Protein AF-A0A9P1BU86-F1 (afdb_monomer_lite)

Foldseek 3Di:
DDDDDDDDDDDDDDDPPDDDDPDDPPPPPDDPDPDDDPDPDPDPPVVVVCVVVCPDDPVVVLLVVLLVQLLVLLVQLVVLLVCVVVVVDDLVRSLVSNVVSVVSNLVSPDHDPVVSQVVNVVVVDHPVNSVVSVVSSQVSCVVVVHDDDPPDPPDDDPPVPRDD

Radius of gyration: 26.89 Å; chains: 1; bounding box: 96×31×68 Å

Secondary structure (DSSP, 8-state):
-----------PPP------------------------------HHHHHHHHHT---HHHHHHHHHHHHHHHHHHHHHHHHHHHHTTSS-HHHHHHHHHHHHHHHHHH----HHHHHHHHHHTT--HHHHHHHHHHHHHHHHHTTPPPP------S--------

Sequence (164 aa):
MRQDEEEDAHHSPPSSYASSGYLSWFGSDSMEAEGEEPEPSPKTTWDYFSWIIGEEDPEMRAMREKQERYVTQIVALDRVVEQWHHKKLSKHEAVMHADSVLENICAIGLIDGDALRAHLLRHGFDDARRSELQRSYESLKRECGHRVPHFGSHGTTISVPLCC

Structure (mmCIF, N/CA/C/O backbone):
data_AF-A0A9P1BU86-F1
#
_entry.id   AF-A0A9P1BU86-F1
#
loop_
_atom_site.group_PDB
_atom_site.id
_atom_site.type_symbol
_atom_site.label_atom_id
_atom_site.label_alt_id
_atom_site.label_comp_id
_atom_site.label_asym_id
_atom_site.label_entity_id
_atom_site.label_seq_id
_atom_site.pdbx_PDB_ins_code
_atom_site.Cartn_x
_atom_site.Cartn_y
_atom_site.Cartn_z
_atom_site.occupancy
_atom_site.B_iso_or_equiv
_atom_site.auth_seq_id
_atom_site.auth_comp_id
_atom_site.auth_asym_id
_atom_site.auth_atom_id
_atom_site.pdbx_PDB_model_num
ATOM 1 N N . MET A 1 1 ? -64.351 5.428 13.588 1.00 46.50 1 MET A N 1
ATOM 2 C CA . MET A 1 1 ? -63.607 6.703 13.494 1.00 46.50 1 MET A CA 1
ATOM 3 C C . MET A 1 1 ? -62.161 6.299 13.248 1.00 46.50 1 MET A C 1
ATOM 5 O O . MET A 1 1 ? -61.576 5.749 14.163 1.00 46.50 1 MET A O 1
ATOM 9 N N . ARG A 1 2 ? -61.756 6.069 11.990 1.00 56.94 2 ARG A N 1
ATOM 10 C CA . ARG A 1 2 ? -61.247 7.046 10.997 1.00 56.94 2 ARG A CA 1
ATOM 11 C C . ARG A 1 2 ? -60.077 7.870 11.536 1.00 56.94 2 ARG A C 1
ATOM 13 O O . ARG A 1 2 ? -60.338 8.742 12.358 1.00 56.94 2 ARG A O 1
ATOM 20 N N . GLN A 1 3 ? -58.872 7.566 11.048 1.00 52.31 3 GLN A N 1
ATOM 21 C CA . GLN A 1 3 ? -57.937 8.470 10.349 1.00 52.31 3 GLN A CA 1
ATOM 22 C C . GLN A 1 3 ? -56.657 7.652 10.048 1.00 52.31 3 GLN A C 1
ATOM 24 O O . GLN A 1 3 ? -56.065 7.114 10.980 1.00 52.31 3 GLN A O 1
ATOM 29 N N . ASP A 1 4 ? -56.486 7.179 8.806 1.00 61.38 4 ASP A N 1
ATOM 30 C CA . ASP A 1 4 ? -55.771 7.842 7.684 1.00 61.38 4 ASP A CA 1
ATOM 31 C C . ASP A 1 4 ? -54.246 7.736 7.937 1.00 61.38 4 ASP A C 1
ATOM 33 O O . ASP A 1 4 ? -53.732 8.354 8.861 1.00 61.38 4 ASP A O 1
ATOM 37 N N . GLU A 1 5 ? -53.541 6.714 7.429 1.00 66.38 5 GLU A N 1
ATOM 38 C CA . GLU A 1 5 ? -52.919 6.641 6.085 1.00 66.38 5 GLU A CA 1
ATOM 39 C C . GLU A 1 5 ? -52.183 7.935 5.704 1.00 66.38 5 GLU A C 1
ATOM 41 O O . GLU A 1 5 ? -52.782 8.855 5.159 1.00 66.38 5 GLU A O 1
ATOM 46 N N . GLU A 1 6 ? -50.872 7.984 5.963 1.00 67.31 6 GLU A N 1
ATOM 47 C CA . GLU A 1 6 ? -49.977 8.983 5.370 1.00 67.31 6 GLU A CA 1
ATOM 48 C C . GLU A 1 6 ? -48.800 8.252 4.704 1.00 67.31 6 GLU A C 1
ATOM 50 O O . GLU A 1 6 ? -47.824 7.842 5.336 1.00 67.31 6 GLU A O 1
ATOM 55 N N . GLU A 1 7 ? -48.998 7.985 3.410 1.00 61.31 7 GLU A N 1
ATOM 56 C CA . GLU A 1 7 ? -47.997 7.588 2.421 1.00 61.31 7 GLU A CA 1
ATOM 57 C C . GLU A 1 7 ? -46.991 8.729 2.230 1.00 61.31 7 GLU A C 1
ATOM 59 O O . GLU A 1 7 ? -47.324 9.762 1.648 1.00 61.31 7 GLU A O 1
ATOM 64 N N . ASP A 1 8 ? -45.745 8.535 2.660 1.00 62.50 8 ASP A N 1
ATOM 65 C CA . ASP A 1 8 ? -44.666 9.470 2.343 1.00 62.50 8 ASP A CA 1
ATOM 66 C C . ASP A 1 8 ? -44.009 9.068 1.014 1.00 62.50 8 ASP A C 1
ATOM 68 O O . ASP A 1 8 ? -43.320 8.050 0.879 1.00 62.50 8 ASP A O 1
ATOM 72 N N . ALA A 1 9 ? -44.317 9.860 -0.010 1.00 64.56 9 ALA A N 1
ATOM 73 C CA . ALA A 1 9 ? -44.001 9.612 -1.402 1.00 64.56 9 ALA A CA 1
ATOM 74 C C . ALA A 1 9 ? -42.497 9.732 -1.694 1.00 64.56 9 ALA A C 1
ATOM 76 O O . ALA A 1 9 ? -41.898 10.810 -1.642 1.00 64.56 9 ALA A O 1
ATOM 77 N N . HIS A 1 10 ? -41.918 8.612 -2.131 1.00 60.16 10 HIS A N 1
ATOM 78 C CA . HIS A 1 10 ? -40.618 8.513 -2.785 1.00 60.16 10 HIS A CA 1
ATOM 79 C C . HIS A 1 10 ? -40.500 9.475 -3.983 1.00 60.16 10 HIS A C 1
ATOM 81 O O . HIS A 1 10 ? -40.893 9.150 -5.102 1.00 60.16 10 HIS A O 1
ATOM 87 N N . HIS A 1 11 ? -39.887 10.639 -3.776 1.00 61.12 11 HIS A N 1
ATOM 88 C CA . HIS A 1 11 ? -39.420 11.495 -4.865 1.00 61.12 11 HIS A CA 1
ATOM 89 C C . HIS A 1 11 ? -37.987 11.108 -5.239 1.00 61.12 11 HIS A C 1
ATOM 91 O O . HIS A 1 11 ? -37.012 11.638 -4.706 1.00 61.12 11 HIS A O 1
ATOM 97 N N . SER A 1 12 ? -37.851 10.161 -6.167 1.00 62.78 12 SER A N 1
ATOM 98 C CA . SER A 1 12 ? -36.594 9.975 -6.892 1.00 62.78 12 SER A CA 1
ATOM 99 C C . SER A 1 12 ? -36.403 11.132 -7.881 1.00 62.78 12 SER A C 1
ATOM 101 O O . SER A 1 12 ? -37.311 11.406 -8.669 1.00 62.78 12 SER A O 1
ATOM 103 N N . PRO A 1 13 ? -35.248 11.820 -7.878 1.00 68.50 13 PRO A N 1
ATOM 104 C CA . PRO A 1 13 ? -34.972 12.854 -8.865 1.00 68.50 13 PRO A CA 1
ATOM 105 C C . PRO A 1 13 ? -34.780 12.240 -10.265 1.00 68.50 13 PRO A C 1
ATOM 107 O O . PRO A 1 13 ? -34.230 11.140 -10.387 1.00 68.50 13 PRO A O 1
ATOM 110 N N . PRO A 1 14 ? -35.203 12.938 -11.335 1.00 63.00 14 PRO A N 1
ATOM 111 C CA . PRO A 1 14 ? -35.010 12.476 -12.701 1.00 63.00 14 PRO A CA 1
ATOM 112 C C . PRO A 1 14 ? -33.522 12.479 -13.075 1.00 63.00 14 PRO A C 1
ATOM 114 O O . PRO A 1 14 ? -32.827 13.488 -12.960 1.00 63.00 14 PRO A O 1
ATOM 117 N N . SER A 1 15 ? -33.052 11.327 -13.553 1.00 58.59 15 SER A N 1
ATOM 118 C CA . SER A 1 15 ? -31.746 11.145 -14.184 1.00 58.59 15 SER A CA 1
ATOM 119 C C . SER A 1 15 ? -31.699 11.939 -15.493 1.00 58.59 15 SER A C 1
ATOM 121 O O . SER A 1 15 ? -32.294 11.546 -16.497 1.00 58.59 15 SER A O 1
ATOM 123 N N . SER A 1 16 ? -31.012 13.082 -15.486 1.00 63.06 16 SER A N 1
ATOM 124 C CA . SER A 1 16 ? -30.684 13.821 -16.702 1.00 63.06 16 SER A CA 1
ATOM 125 C C . SER A 1 16 ? -29.477 13.170 -17.379 1.00 63.06 16 SER A C 1
ATOM 127 O O . SER A 1 16 ? -28.318 13.479 -17.108 1.00 63.06 16 SER A O 1
ATOM 129 N N . TYR A 1 17 ? -29.758 12.238 -18.288 1.00 58.78 17 TYR A N 1
ATOM 130 C CA . TYR A 1 17 ? -28.784 11.756 -19.260 1.00 58.78 17 TYR A CA 1
ATOM 131 C C . TYR A 1 17 ? -28.456 12.899 -20.229 1.00 58.78 17 TYR A C 1
ATOM 133 O O . TYR A 1 17 ? -29.178 13.161 -21.191 1.00 58.78 17 TYR A O 1
ATOM 141 N N . ALA A 1 18 ? -27.376 13.623 -19.945 1.00 56.12 18 ALA A N 1
ATOM 142 C CA . ALA A 1 18 ? -26.800 14.568 -20.884 1.00 56.12 18 ALA A CA 1
ATOM 143 C C . ALA A 1 18 ? -25.974 13.790 -21.920 1.00 56.12 18 ALA A C 1
ATOM 145 O O . ALA A 1 18 ? -24.789 13.528 -21.734 1.00 56.12 18 ALA A O 1
ATOM 146 N N . SER A 1 19 ? -26.621 13.432 -23.031 1.00 62.31 19 SER A N 1
ATOM 147 C CA . SER A 1 19 ? -25.949 13.303 -24.325 1.00 62.31 19 SER A CA 1
ATOM 148 C C . SER A 1 19 ? -25.280 14.631 -24.666 1.00 62.31 19 SER A C 1
ATOM 150 O O . SER A 1 19 ? -25.985 15.624 -24.827 1.00 62.31 19 SER A O 1
ATOM 152 N N . SER A 1 20 ? -23.961 14.662 -24.856 1.00 52.09 20 SER A N 1
ATOM 153 C CA . SER A 1 20 ? -23.3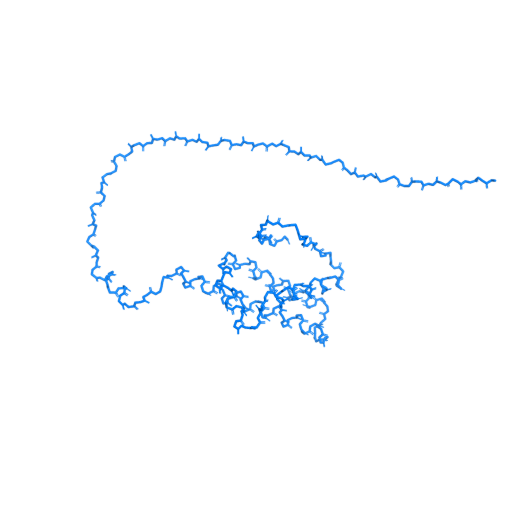44 15.661 -25.735 1.00 52.09 20 SER A CA 1
ATOM 154 C C . SER A 1 20 ? -21.890 15.325 -26.046 1.00 52.09 20 SER A C 1
ATOM 156 O O . SER A 1 20 ? -21.092 15.120 -25.136 1.00 52.09 20 SER A O 1
ATOM 158 N N . GLY A 1 21 ? -21.548 15.350 -27.336 1.00 47.31 21 GLY A N 1
ATOM 159 C CA . GLY A 1 21 ? -20.181 15.619 -27.778 1.00 47.31 21 GLY A CA 1
ATOM 160 C C . GLY A 1 21 ? -19.376 14.443 -28.325 1.00 47.31 21 GLY A C 1
ATOM 161 O O . GLY A 1 21 ? -18.283 14.176 -27.839 1.00 47.31 21 GLY A O 1
ATOM 162 N N . TYR A 1 22 ? -19.841 13.815 -29.409 1.00 54.38 22 TYR A N 1
ATOM 163 C CA . TYR A 1 22 ? -18.917 13.239 -30.391 1.00 54.38 22 TYR A CA 1
ATOM 164 C C . TYR A 1 22 ? -18.135 14.393 -31.036 1.00 54.38 22 TYR A C 1
ATOM 166 O O . TYR A 1 22 ? -18.624 15.031 -31.966 1.00 54.38 22 TYR A O 1
ATOM 174 N N . LEU A 1 23 ? -16.934 14.683 -30.538 1.00 49.84 23 LEU A N 1
ATOM 175 C CA . LEU A 1 23 ? -15.974 15.517 -31.257 1.00 49.84 23 LEU A CA 1
ATOM 176 C C . LEU A 1 23 ? -15.033 14.615 -32.049 1.00 49.84 23 LEU A C 1
ATOM 178 O O . LEU A 1 23 ? -14.016 14.128 -31.567 1.00 49.84 23 LEU A O 1
ATOM 182 N N . SER A 1 24 ? -15.433 14.413 -33.301 1.00 56.75 24 SER A N 1
ATOM 183 C CA . SER A 1 24 ? -14.558 14.084 -34.416 1.00 56.75 24 SER A CA 1
ATOM 184 C C . SER A 1 24 ? -13.461 15.145 -34.536 1.00 56.75 24 SER A C 1
ATOM 186 O O . SER A 1 24 ? -13.750 16.280 -34.907 1.00 56.75 24 SER A O 1
ATOM 188 N N . TRP A 1 25 ? -12.214 14.761 -34.269 1.00 55.34 25 TRP A N 1
ATOM 189 C CA . TRP A 1 25 ? -11.007 15.495 -34.665 1.00 55.34 25 TRP A CA 1
ATOM 190 C C . TRP A 1 25 ? -10.081 14.557 -35.458 1.00 55.34 25 TRP A C 1
ATOM 192 O O . TRP A 1 25 ? -8.923 14.339 -35.123 1.00 55.34 25 TRP A O 1
ATOM 202 N N . PHE A 1 26 ? -10.620 13.971 -36.533 1.00 50.38 26 PHE A N 1
ATOM 203 C CA . PHE A 1 26 ? -9.802 13.499 -37.650 1.00 50.38 26 PHE A CA 1
ATOM 204 C C . PHE A 1 26 ? -9.380 14.725 -38.468 1.00 50.38 26 PHE A C 1
ATOM 206 O O . PHE A 1 26 ? -10.088 15.163 -39.370 1.00 50.38 26 PHE A O 1
ATOM 213 N N . GLY A 1 27 ? -8.244 15.309 -38.094 1.00 44.06 27 GLY A N 1
ATOM 214 C CA . GLY A 1 27 ? -7.495 16.248 -38.920 1.00 44.06 27 GLY A CA 1
ATOM 215 C C . GLY A 1 27 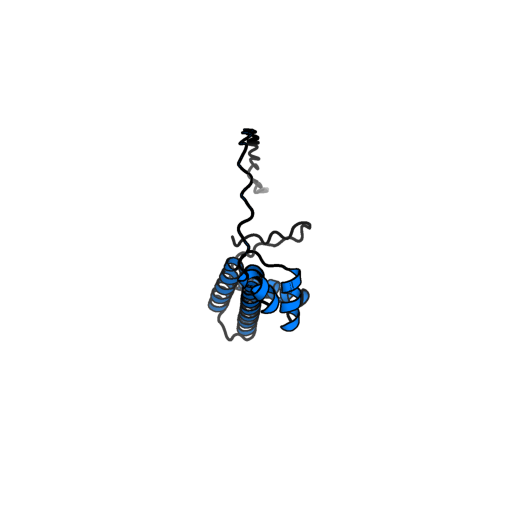? -6.337 15.506 -39.571 1.00 44.06 27 GLY A C 1
ATOM 216 O O . GLY A 1 27 ? -5.260 15.418 -38.993 1.00 44.06 27 GLY A O 1
ATOM 217 N N . SER A 1 28 ? -6.587 14.927 -40.745 1.00 56.81 28 SER A N 1
ATOM 218 C CA . SER A 1 28 ? -5.545 14.437 -41.646 1.00 56.81 28 SER A CA 1
ATOM 219 C C . SER A 1 28 ? -4.921 15.633 -42.361 1.00 56.81 28 SER A C 1
ATOM 221 O O . SER A 1 28 ? -5.437 16.057 -43.390 1.00 56.81 28 SER A O 1
ATOM 223 N N . ASP A 1 29 ? -3.825 16.164 -41.822 1.00 49.00 29 ASP A N 1
ATOM 224 C CA . ASP A 1 29 ? -2.924 17.029 -42.586 1.00 49.00 29 ASP A CA 1
ATOM 225 C C . ASP A 1 29 ? -1.683 16.208 -42.948 1.00 49.00 29 ASP A C 1
ATOM 227 O O . ASP A 1 29 ? -0.791 15.950 -42.139 1.00 49.00 29 ASP A O 1
ATOM 231 N N . SER A 1 30 ? -1.736 15.668 -44.164 1.00 62.47 30 SER A N 1
ATOM 232 C CA . SER A 1 30 ? -0.687 14.884 -44.799 1.00 62.47 30 SER A CA 1
ATOM 233 C C . SER A 1 30 ? 0.321 15.855 -45.407 1.00 62.47 30 SER A C 1
ATOM 235 O O . SER A 1 30 ? 0.162 16.277 -46.550 1.00 62.47 30 SER A O 1
ATOM 237 N N . MET A 1 31 ? 1.346 16.222 -44.638 1.00 58.38 31 MET A N 1
ATOM 238 C CA . MET A 1 31 ? 2.537 16.880 -45.170 1.00 58.38 31 MET A CA 1
ATOM 239 C C . MET A 1 31 ? 3.605 15.823 -45.447 1.00 58.38 31 MET A C 1
ATOM 241 O O . MET A 1 31 ? 4.278 15.344 -44.535 1.00 58.38 31 MET A O 1
ATOM 245 N N . GLU A 1 32 ? 3.740 15.457 -46.722 1.00 59.50 32 GLU A N 1
ATOM 246 C CA . GLU A 1 32 ? 4.899 14.738 -47.251 1.00 59.50 32 GLU A CA 1
ATOM 247 C C . GLU A 1 32 ? 6.114 15.673 -47.184 1.00 59.50 32 GLU A C 1
ATOM 249 O O . GLU A 1 32 ? 6.421 16.416 -48.114 1.00 59.50 32 GLU A O 1
ATOM 254 N N . ALA A 1 33 ? 6.768 15.691 -46.025 1.00 60.00 33 ALA A N 1
ATOM 255 C CA . ALA A 1 33 ? 8.105 16.233 -45.881 1.00 60.00 33 ALA A CA 1
ATOM 256 C C . ALA A 1 33 ? 9.090 15.121 -46.255 1.00 60.00 33 ALA A C 1
ATOM 258 O O . ALA A 1 33 ? 9.307 14.188 -45.480 1.00 60.00 33 ALA A O 1
ATOM 259 N N . GLU A 1 34 ? 9.667 15.224 -47.452 1.00 61.38 34 GLU A N 1
ATOM 260 C CA . GLU A 1 34 ? 10.864 14.490 -47.860 1.00 61.38 34 GLU A CA 1
ATOM 261 C C . GLU A 1 34 ? 12.029 14.930 -46.956 1.00 61.38 34 GLU A C 1
ATOM 263 O O . GLU A 1 34 ? 12.792 15.841 -47.265 1.00 61.38 34 GLU A O 1
ATOM 268 N N . GLY A 1 35 ? 12.081 14.347 -45.758 1.00 56.19 35 GLY A N 1
ATOM 269 C CA . GLY A 1 35 ? 13.168 14.514 -44.810 1.00 56.19 35 GLY A CA 1
ATOM 270 C C . GLY A 1 35 ? 14.332 13.632 -45.228 1.00 56.19 35 GLY A C 1
ATOM 271 O O . GLY A 1 35 ? 14.187 12.412 -45.286 1.00 56.19 35 GLY A O 1
ATOM 272 N N . GLU A 1 36 ? 15.462 14.273 -45.524 1.00 57.88 36 GLU A N 1
ATOM 273 C CA . GLU A 1 36 ? 16.778 13.659 -45.682 1.00 57.88 36 GLU A CA 1
ATOM 274 C C . GLU A 1 36 ? 16.963 12.517 -44.676 1.00 57.88 36 GLU A C 1
ATOM 276 O O . GLU A 1 36 ? 16.832 12.711 -43.465 1.00 57.88 36 GLU A O 1
ATOM 281 N N . GLU A 1 37 ? 17.243 11.319 -45.195 1.00 63.31 37 GLU A N 1
ATOM 282 C CA . GLU A 1 37 ? 17.597 10.158 -44.389 1.00 63.31 37 GLU A CA 1
ATOM 283 C C . GLU A 1 37 ? 18.786 10.551 -43.494 1.00 63.31 37 GLU A C 1
ATOM 285 O O . GLU A 1 37 ? 19.846 10.907 -44.019 1.00 63.31 37 GLU A O 1
ATOM 290 N N . PRO A 1 38 ? 18.642 10.552 -42.156 1.00 66.31 38 PRO A N 1
ATOM 291 C CA . PRO A 1 38 ? 19.750 10.879 -41.280 1.00 66.31 38 PRO A CA 1
ATOM 292 C C . PRO A 1 38 ? 20.817 9.797 -41.438 1.00 66.31 38 PRO A C 1
ATOM 294 O O . PRO A 1 38 ? 20.632 8.659 -41.002 1.00 66.31 38 PRO A O 1
ATOM 297 N N . GLU A 1 39 ? 21.927 10.178 -42.073 1.00 68.94 39 GLU A N 1
ATOM 298 C CA . GLU A 1 39 ? 23.164 9.406 -42.155 1.00 68.94 39 GLU A CA 1
ATOM 299 C C . GLU A 1 39 ? 23.422 8.713 -40.807 1.00 68.94 39 GLU A C 1
ATOM 301 O O . GLU A 1 39 ? 23.427 9.387 -39.765 1.00 68.94 39 GLU A O 1
ATOM 306 N N . PRO A 1 40 ? 23.596 7.378 -40.786 1.00 65.62 40 PRO A N 1
ATOM 307 C CA . PRO A 1 40 ? 23.754 6.629 -39.552 1.00 65.62 40 PRO A CA 1
ATOM 308 C C . PRO A 1 40 ? 25.007 7.133 -38.843 1.00 65.62 40 PRO A C 1
ATOM 310 O O . PRO A 1 40 ? 26.133 6.825 -39.240 1.00 65.62 40 PRO A O 1
ATOM 313 N N . SER A 1 41 ? 24.811 7.934 -37.793 1.00 65.00 41 SER A N 1
ATOM 314 C CA . SER A 1 41 ? 25.919 8.446 -37.002 1.00 65.00 41 SER A CA 1
ATOM 315 C C . SER A 1 41 ? 26.742 7.253 -36.502 1.00 65.00 41 SER A C 1
ATOM 317 O O . SER A 1 41 ? 26.173 6.218 -36.126 1.00 65.00 41 SER A O 1
ATOM 319 N N . PRO A 1 42 ? 28.083 7.329 -36.564 1.00 67.31 42 PRO A N 1
ATOM 320 C CA . PRO A 1 42 ? 28.940 6.222 -36.183 1.00 67.31 42 PRO A CA 1
ATOM 321 C C . PRO A 1 42 ? 28.688 5.915 -34.710 1.00 67.31 42 PRO A C 1
ATOM 323 O O . PRO A 1 42 ? 29.129 6.655 -33.831 1.00 67.31 42 PRO A O 1
ATOM 326 N N . LYS A 1 43 ? 27.940 4.832 -34.465 1.00 53.81 43 LYS A N 1
ATOM 327 C CA . LYS A 1 43 ? 27.647 4.319 -33.129 1.00 53.81 43 LYS A CA 1
ATOM 328 C C . LYS A 1 43 ? 28.972 4.174 -32.404 1.00 53.81 43 LYS A C 1
ATOM 330 O O . LYS A 1 43 ? 29.860 3.432 -32.833 1.00 53.81 43 LYS A O 1
ATOM 335 N N . THR A 1 44 ? 29.123 4.972 -31.362 1.00 70.75 44 THR A N 1
ATOM 336 C CA . THR A 1 44 ? 30.319 5.042 -30.545 1.00 70.75 44 THR A CA 1
ATOM 337 C C . THR A 1 44 ? 30.639 3.650 -30.023 1.00 70.75 44 THR A C 1
ATOM 339 O O . THR A 1 44 ? 29.765 2.932 -29.550 1.00 70.75 44 THR A O 1
ATOM 342 N N . THR A 1 45 ? 31.910 3.258 -30.061 1.00 68.69 45 THR A N 1
ATOM 343 C CA . THR A 1 45 ? 32.392 1.966 -29.540 1.00 68.69 45 THR A CA 1
ATOM 344 C C . THR A 1 45 ? 31.998 1.709 -28.081 1.00 68.69 45 THR A C 1
ATOM 346 O O . THR A 1 45 ? 31.978 0.558 -27.653 1.00 68.69 45 THR A O 1
ATOM 349 N N . TRP A 1 46 ? 31.629 2.753 -27.336 1.00 66.25 46 TRP A N 1
ATOM 350 C CA . TRP A 1 46 ? 31.056 2.672 -25.994 1.00 66.25 46 TRP A CA 1
ATOM 351 C C . TRP A 1 46 ? 29.695 1.960 -25.933 1.00 66.25 46 TRP A C 1
ATOM 353 O O . TRP A 1 46 ? 29.484 1.193 -24.999 1.00 66.25 46 TRP A O 1
ATOM 363 N N . ASP A 1 47 ? 28.835 2.087 -26.949 1.00 67.56 47 ASP A N 1
ATOM 364 C CA . ASP A 1 47 ? 27.505 1.450 -26.972 1.00 67.56 47 ASP A CA 1
ATOM 365 C C . ASP A 1 47 ? 27.594 -0.088 -27.013 1.00 67.56 47 ASP A C 1
ATOM 367 O O . ASP A 1 47 ? 26.712 -0.800 -26.532 1.00 67.56 47 ASP A O 1
ATOM 371 N N . TYR A 1 48 ? 28.702 -0.623 -27.539 1.00 64.75 48 TYR A N 1
ATOM 372 C CA . TYR A 1 48 ? 28.969 -2.063 -27.573 1.00 64.75 48 TYR A CA 1
ATOM 373 C C . TYR A 1 48 ? 29.379 -2.616 -26.199 1.00 64.75 48 TYR A C 1
ATOM 375 O O . TYR A 1 48 ? 29.064 -3.759 -25.864 1.00 64.75 48 TYR A O 1
ATOM 383 N N . PHE A 1 49 ? 30.060 -1.808 -25.379 1.00 63.97 49 PHE A N 1
ATOM 384 C CA . PHE A 1 49 ? 30.452 -2.206 -24.025 1.00 63.97 49 PHE A CA 1
ATOM 385 C C . PHE A 1 49 ? 29.301 -2.087 -23.017 1.00 63.97 49 PHE A C 1
ATOM 387 O O . PHE A 1 49 ? 29.296 -2.836 -22.042 1.00 63.97 49 PHE A O 1
ATOM 394 N N . SER A 1 50 ? 28.291 -1.249 -23.269 1.00 65.25 50 SER A N 1
ATOM 395 C CA . SER A 1 50 ? 27.095 -1.149 -22.414 1.00 65.25 50 SER A CA 1
ATOM 396 C C . SER A 1 50 ? 26.266 -2.441 -22.385 1.00 65.25 50 SER A C 1
ATOM 398 O O . SER A 1 50 ? 25.791 -2.846 -21.325 1.00 65.25 50 SER A O 1
ATOM 400 N N . TRP A 1 51 ? 26.172 -3.165 -23.508 1.00 64.56 51 TRP A N 1
ATOM 401 C CA . TRP A 1 51 ? 25.584 -4.515 -23.537 1.00 64.56 51 TRP A CA 1
ATOM 402 C C . TRP A 1 51 ? 26.397 -5.522 -22.704 1.00 64.56 51 TRP A C 1
ATOM 404 O O . TRP A 1 51 ? 25.822 -6.355 -22.004 1.00 64.56 51 TRP A O 1
ATOM 414 N N . ILE A 1 52 ? 27.730 -5.431 -22.742 1.00 69.94 52 ILE A N 1
ATOM 415 C CA . ILE A 1 52 ? 28.629 -6.363 -22.042 1.00 69.94 52 ILE A CA 1
ATOM 416 C C . ILE A 1 52 ? 28.664 -6.100 -20.527 1.00 69.94 52 ILE A C 1
ATOM 418 O O . ILE A 1 52 ? 28.847 -7.036 -19.751 1.00 69.94 52 ILE A O 1
ATOM 422 N N . ILE A 1 53 ? 28.460 -4.854 -20.090 1.00 72.75 53 ILE A N 1
ATOM 423 C CA . ILE A 1 53 ? 28.457 -4.477 -18.665 1.00 72.75 53 ILE A CA 1
ATOM 424 C C . ILE A 1 53 ? 27.076 -4.679 -18.009 1.00 72.75 53 ILE A C 1
ATOM 426 O O . ILE A 1 53 ? 26.952 -4.563 -16.792 1.00 72.75 53 ILE A O 1
ATOM 430 N N . GLY A 1 54 ? 26.055 -5.097 -18.767 1.00 65.56 54 GLY A N 1
ATOM 431 C CA . GLY A 1 54 ? 24.758 -5.463 -18.194 1.00 65.56 54 GLY A CA 1
ATOM 432 C C . GLY A 1 54 ? 24.087 -4.283 -17.495 1.00 65.56 54 GLY A C 1
ATOM 433 O O . GLY A 1 54 ? 23.557 -4.432 -16.394 1.00 65.56 54 GLY A O 1
ATOM 434 N N . GLU A 1 55 ? 24.152 -3.097 -18.103 1.00 77.94 55 GLU A N 1
ATOM 435 C CA . GLU A 1 55 ? 23.425 -1.942 -17.594 1.00 77.94 55 GLU A CA 1
ATOM 436 C C . GLU A 1 55 ? 21.923 -2.201 -17.760 1.00 77.94 55 GLU A C 1
ATOM 438 O O . GLU A 1 55 ? 21.377 -2.181 -18.860 1.00 77.94 55 GLU A O 1
ATOM 443 N N . GLU A 1 56 ? 21.276 -2.549 -16.647 1.00 81.56 56 GLU A N 1
ATOM 444 C CA . GLU A 1 56 ? 19.834 -2.763 -16.584 1.00 81.56 56 GLU A CA 1
ATOM 445 C C . GLU A 1 56 ? 19.102 -1.503 -17.054 1.00 81.56 56 GLU A C 1
ATOM 447 O O . GLU A 1 56 ? 19.397 -0.410 -16.559 1.00 81.56 56 GLU A O 1
ATOM 452 N N . ASP A 1 57 ? 18.144 -1.690 -17.968 1.00 89.69 57 ASP A N 1
ATOM 453 C CA . ASP A 1 57 ? 17.298 -0.638 -18.528 1.00 89.69 57 ASP A CA 1
ATOM 454 C C . ASP A 1 57 ? 16.771 0.284 -17.408 1.00 89.69 57 ASP A C 1
ATOM 456 O O . ASP A 1 57 ? 16.160 -0.208 -16.444 1.00 89.69 57 ASP A O 1
ATOM 460 N N . PRO A 1 58 ? 17.008 1.610 -17.486 1.00 90.81 58 PRO A N 1
ATOM 461 C CA . PRO A 1 58 ? 16.533 2.550 -16.476 1.00 90.81 58 PRO A CA 1
ATOM 462 C C . PRO A 1 58 ? 15.016 2.472 -16.257 1.00 90.81 58 PRO A C 1
ATOM 464 O O . PRO A 1 58 ? 14.563 2.680 -15.129 1.00 90.81 58 PRO A O 1
ATOM 467 N N . GLU A 1 59 ? 14.228 2.130 -17.280 1.00 91.25 59 GLU A N 1
ATOM 468 C CA . GLU A 1 59 ? 12.781 1.948 -17.149 1.00 91.25 59 GLU A CA 1
ATOM 469 C C . GLU A 1 59 ? 12.443 0.718 -16.298 1.00 91.25 59 GLU A C 1
ATOM 471 O O . GLU A 1 59 ? 11.627 0.795 -15.373 1.00 91.25 59 GLU A O 1
ATOM 476 N N . MET A 1 60 ? 13.124 -0.403 -16.546 1.00 89.88 60 MET A N 1
ATOM 477 C CA . MET A 1 60 ? 12.955 -1.633 -15.771 1.00 89.88 60 MET A CA 1
ATOM 478 C C . MET A 1 60 ? 13.338 -1.421 -14.303 1.00 89.88 60 MET A C 1
ATOM 480 O O . MET A 1 60 ? 12.612 -1.848 -13.398 1.00 89.88 60 MET A O 1
ATOM 484 N N . ARG A 1 61 ? 14.436 -0.695 -14.056 1.00 93.19 61 ARG A N 1
ATOM 485 C CA . ARG A 1 61 ? 14.861 -0.310 -12.705 1.00 93.19 61 ARG A CA 1
ATOM 486 C C . ARG A 1 61 ? 13.804 0.548 -12.011 1.00 93.19 61 ARG A C 1
ATOM 488 O O . ARG A 1 61 ? 13.391 0.222 -10.899 1.00 93.19 61 ARG A O 1
ATOM 495 N N . ALA A 1 62 ? 13.305 1.588 -12.679 1.00 94.38 62 ALA A N 1
ATOM 496 C CA . ALA A 1 62 ? 12.264 2.454 -12.133 1.00 94.38 62 ALA A CA 1
ATOM 497 C C . ALA A 1 62 ? 10.965 1.683 -11.828 1.00 94.38 62 ALA A C 1
ATOM 499 O O . ALA A 1 62 ? 10.304 1.942 -10.817 1.00 94.38 62 ALA A O 1
ATOM 500 N N . MET A 1 63 ? 10.597 0.709 -12.667 1.00 95.25 63 MET A N 1
ATOM 501 C CA . MET A 1 63 ? 9.436 -0.153 -12.434 1.00 95.25 63 MET A CA 1
ATOM 502 C C . MET A 1 63 ? 9.625 -1.043 -11.198 1.00 95.25 63 MET A C 1
ATOM 504 O O . MET A 1 63 ? 8.720 -1.143 -10.366 1.00 95.25 63 MET A O 1
ATOM 508 N N . ARG A 1 64 ? 10.812 -1.638 -11.028 1.00 94.75 64 ARG A N 1
ATOM 509 C CA . ARG A 1 64 ? 11.156 -2.436 -9.840 1.00 94.75 64 ARG A CA 1
ATOM 510 C C . ARG A 1 64 ? 11.079 -1.601 -8.560 1.00 94.75 64 ARG A C 1
ATOM 512 O O . ARG A 1 64 ? 10.460 -2.025 -7.587 1.00 94.75 64 ARG A O 1
ATOM 519 N N . GLU A 1 65 ? 11.605 -0.380 -8.581 1.00 96.38 65 GLU A N 1
ATOM 520 C CA . GLU A 1 65 ? 11.525 0.548 -7.445 1.00 96.38 65 GLU A CA 1
ATOM 521 C C . GLU A 1 65 ? 10.076 0.929 -7.092 1.00 96.38 65 GLU A C 1
ATOM 523 O O . GLU A 1 65 ? 9.735 1.117 -5.920 1.00 96.38 65 GLU A O 1
ATOM 528 N N . LYS A 1 66 ? 9.186 1.058 -8.085 1.00 96.38 66 LYS A N 1
ATOM 529 C CA . LYS A 1 66 ? 7.748 1.261 -7.836 1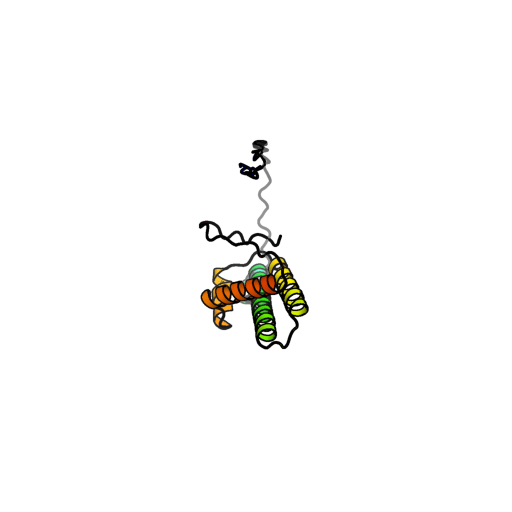.00 96.38 66 LYS A CA 1
ATOM 530 C C . LYS A 1 66 ? 7.116 0.041 -7.164 1.00 96.38 66 LYS A C 1
ATOM 532 O O . LYS A 1 66 ? 6.359 0.207 -6.207 1.00 96.38 66 LYS A O 1
ATOM 537 N N . GLN A 1 67 ? 7.445 -1.167 -7.622 1.00 96.44 67 GLN A N 1
ATOM 538 C CA . GLN A 1 67 ? 6.953 -2.414 -7.027 1.00 96.44 67 GLN A CA 1
ATOM 539 C C . GLN A 1 67 ? 7.396 -2.554 -5.566 1.00 96.44 67 GLN A C 1
ATOM 541 O O . GLN A 1 67 ? 6.573 -2.842 -4.701 1.00 96.44 67 GLN A O 1
ATOM 546 N N . GLU A 1 68 ? 8.670 -2.294 -5.268 1.00 97.19 68 GLU A N 1
ATOM 547 C CA . GLU A 1 68 ? 9.211 -2.335 -3.902 1.00 97.19 68 GLU A CA 1
ATOM 548 C C . GLU A 1 68 ? 8.520 -1.333 -2.972 1.00 97.19 68 GLU A C 1
ATOM 550 O O . GLU A 1 68 ? 8.138 -1.670 -1.843 1.00 97.19 68 GLU A O 1
ATOM 555 N N . ARG A 1 69 ? 8.292 -0.105 -3.458 1.00 97.81 69 ARG A N 1
ATOM 556 C CA . ARG A 1 69 ? 7.523 0.903 -2.720 1.00 97.81 69 ARG A CA 1
ATOM 557 C C . ARG A 1 69 ? 6.103 0.427 -2.447 1.00 97.81 69 ARG A C 1
ATOM 559 O O . ARG A 1 69 ? 5.655 0.537 -1.309 1.00 97.81 69 ARG A O 1
ATOM 566 N N . TYR A 1 70 ? 5.424 -0.149 -3.436 1.00 97.69 70 TYR A N 1
ATOM 567 C CA . TYR A 1 70 ? 4.064 -0.661 -3.264 1.00 97.69 70 TYR A CA 1
ATOM 568 C C . TYR A 1 70 ? 4.007 -1.754 -2.195 1.00 97.69 70 TYR A C 1
ATOM 570 O O . TYR A 1 70 ? 3.203 -1.668 -1.269 1.00 97.69 70 TYR A O 1
ATOM 578 N N . VAL A 1 71 ? 4.895 -2.751 -2.276 1.00 97.56 71 VAL A N 1
ATOM 579 C CA . VAL A 1 71 ? 4.977 -3.839 -1.288 1.00 97.56 71 VAL A CA 1
ATOM 580 C C . VAL A 1 71 ? 5.209 -3.276 0.115 1.00 97.56 71 VAL A C 1
ATOM 582 O O . VAL A 1 71 ? 4.528 -3.671 1.060 1.00 97.56 71 VAL A O 1
ATOM 585 N N . THR A 1 72 ? 6.113 -2.303 0.247 1.00 97.94 72 THR A N 1
ATOM 586 C CA . THR A 1 72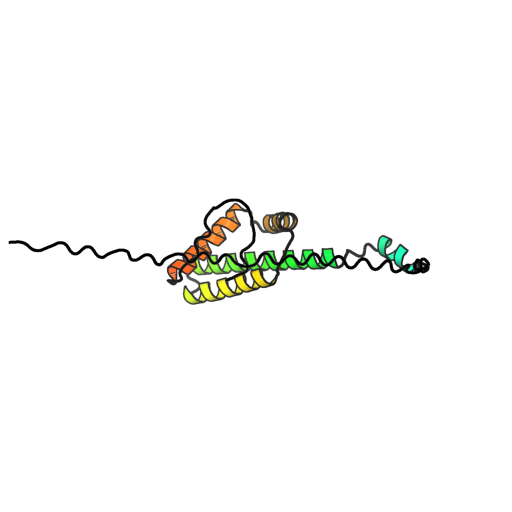 ? 6.386 -1.627 1.523 1.00 97.94 72 THR A CA 1
ATOM 587 C C . THR A 1 72 ? 5.132 -0.961 2.093 1.00 97.94 72 THR A C 1
ATOM 589 O O . THR A 1 72 ? 4.855 -1.104 3.284 1.00 97.94 72 THR A O 1
ATOM 592 N N . GLN A 1 73 ? 4.344 -0.277 1.257 1.00 98.19 73 GLN A N 1
ATOM 593 C CA . GLN A 1 73 ? 3.095 0.349 1.696 1.00 98.19 73 GLN A CA 1
ATOM 594 C C . GLN A 1 73 ? 2.022 -0.683 2.075 1.00 98.19 73 GLN A C 1
ATOM 596 O O . GLN A 1 73 ? 1.354 -0.510 3.090 1.00 98.19 73 GLN A O 1
ATOM 601 N N . ILE A 1 74 ? 1.890 -1.796 1.344 1.00 97.88 74 ILE A N 1
ATOM 602 C CA . ILE A 1 74 ? 0.965 -2.885 1.716 1.00 97.88 74 ILE A CA 1
ATOM 603 C C . ILE A 1 74 ? 1.320 -3.475 3.085 1.00 97.88 74 ILE A C 1
ATOM 605 O O . ILE A 1 74 ? 0.441 -3.660 3.925 1.00 97.88 74 ILE A O 1
ATOM 609 N N . VAL A 1 75 ? 2.609 -3.706 3.347 1.00 97.69 75 VAL A N 1
ATOM 610 C CA . VAL A 1 75 ? 3.087 -4.167 4.660 1.00 97.69 75 VAL A CA 1
ATOM 611 C C . VAL A 1 75 ? 2.795 -3.128 5.748 1.00 97.69 75 VAL A C 1
ATOM 613 O O . VAL A 1 75 ? 2.420 -3.489 6.863 1.00 97.69 75 VAL A O 1
ATOM 616 N N . ALA A 1 76 ? 2.957 -1.836 5.452 1.00 98.12 76 ALA A N 1
ATOM 617 C CA . ALA A 1 76 ? 2.625 -0.770 6.393 1.00 98.12 76 ALA A CA 1
ATOM 618 C C . ALA A 1 76 ? 1.123 -0.749 6.724 1.00 98.12 76 ALA A C 1
ATOM 620 O O . ALA A 1 76 ? 0.766 -0.633 7.896 1.00 98.12 76 ALA A O 1
ATOM 621 N N . LEU A 1 77 ? 0.254 -0.930 5.724 1.00 98.19 77 LEU A N 1
ATOM 622 C CA . LEU A 1 77 ? -1.196 -0.998 5.915 1.00 98.19 77 LEU A CA 1
ATOM 623 C C . LEU A 1 77 ? -1.598 -2.184 6.803 1.00 98.19 77 LEU A C 1
ATOM 625 O O . LEU A 1 77 ? -2.358 -2.003 7.753 1.00 98.19 77 LEU A O 1
ATOM 629 N N . ASP A 1 78 ? -1.049 -3.373 6.537 1.00 98.06 78 ASP A N 1
ATOM 630 C CA . ASP A 1 78 ? -1.287 -4.581 7.343 1.00 98.06 78 ASP A CA 1
ATOM 631 C C . ASP A 1 78 ? -0.908 -4.360 8.812 1.00 98.06 78 ASP A C 1
ATOM 633 O O . ASP A 1 78 ? -1.697 -4.654 9.709 1.00 98.06 78 ASP A O 1
ATOM 637 N N . ARG A 1 79 ? 0.233 -3.707 9.070 1.00 98.38 79 ARG A N 1
ATOM 638 C CA . ARG A 1 79 ? 0.653 -3.342 10.432 1.00 98.38 79 ARG A CA 1
ATOM 639 C C . ARG A 1 79 ? -0.306 -2.369 11.115 1.00 98.38 79 ARG A C 1
ATOM 641 O O . ARG A 1 79 ? -0.561 -2.528 12.307 1.00 98.38 79 ARG A O 1
ATOM 648 N N . VAL A 1 80 ? -0.819 -1.359 10.409 1.00 98.38 80 VAL A N 1
ATOM 649 C CA . VAL A 1 80 ? -1.793 -0.404 10.975 1.00 98.38 80 VAL A CA 1
ATOM 650 C C . VAL A 1 80 ? -3.077 -1.133 11.374 1.00 98.38 80 VAL A C 1
ATOM 652 O O . VAL A 1 80 ? -3.562 -0.965 12.496 1.00 98.38 80 VAL A O 1
ATOM 655 N N . VAL A 1 81 ? -3.589 -1.993 10.491 1.00 97.94 81 VAL A N 1
ATOM 656 C CA . VAL A 1 81 ? -4.785 -2.811 10.739 1.00 97.94 81 VAL A CA 1
ATOM 657 C C . VAL A 1 81 ? -4.561 -3.773 11.910 1.00 97.94 81 VAL A C 1
ATOM 659 O O . VAL A 1 81 ? -5.399 -3.866 12.806 1.00 97.94 81 VAL A O 1
ATOM 662 N N . GLU A 1 82 ? -3.407 -4.434 11.973 1.00 98.12 82 GLU A N 1
ATOM 663 C CA . GLU A 1 82 ? -3.051 -5.328 13.075 1.00 98.12 82 GLU A CA 1
ATOM 664 C C . GLU A 1 82 ? -2.947 -4.581 14.416 1.00 98.12 82 GLU A C 1
ATOM 666 O O . GLU A 1 82 ? -3.465 -5.042 15.437 1.00 98.12 82 GLU A O 1
ATOM 671 N N . GLN A 1 83 ? -2.301 -3.413 14.448 1.00 98.31 83 GLN A N 1
ATOM 672 C CA . GLN A 1 83 ? -2.199 -2.593 15.661 1.00 98.31 83 GLN A CA 1
ATOM 673 C C . GLN A 1 83 ? -3.569 -2.119 16.149 1.00 98.31 83 GLN A C 1
ATOM 675 O O . GLN A 1 83 ? -3.820 -2.101 17.358 1.00 98.31 83 GLN A O 1
ATOM 680 N N . TRP A 1 84 ? -4.464 -1.780 15.225 1.00 97.81 84 TRP A N 1
ATOM 681 C CA . TRP A 1 84 ? -5.846 -1.448 15.538 1.00 97.81 84 TRP A CA 1
ATOM 682 C C . TRP A 1 84 ? -6.614 -2.641 16.129 1.00 97.81 84 TRP A C 1
ATOM 684 O O . TRP A 1 84 ? -7.229 -2.494 17.187 1.00 97.81 84 TRP A O 1
ATOM 694 N N . HIS A 1 85 ? -6.512 -3.839 15.541 1.00 97.38 85 HIS A N 1
ATOM 695 C CA . HIS A 1 85 ? -7.130 -5.055 16.095 1.00 97.38 85 HIS A CA 1
ATOM 696 C C . HIS A 1 85 ? -6.641 -5.372 17.514 1.00 97.38 85 HIS A C 1
ATOM 698 O O . HIS A 1 85 ? -7.430 -5.747 18.384 1.00 97.38 85 HIS A O 1
ATOM 704 N N . HIS A 1 86 ? -5.352 -5.150 17.780 1.00 98.12 86 HIS A N 1
ATOM 705 C CA . HIS A 1 86 ? -4.761 -5.297 19.110 1.00 98.12 86 HIS A CA 1
ATOM 706 C C . HIS A 1 86 ? -5.055 -4.123 20.060 1.00 98.12 86 HIS A C 1
ATOM 708 O O . HIS A 1 86 ? -4.521 -4.098 21.170 1.00 98.12 86 HIS A O 1
ATOM 714 N N . LYS A 1 87 ? -5.883 -3.150 19.650 1.00 97.69 87 LYS A N 1
ATOM 715 C CA . LYS A 1 87 ? -6.232 -1.936 20.410 1.00 97.69 87 LYS A CA 1
ATOM 716 C C . LYS A 1 87 ? -5.009 -1.109 20.837 1.00 97.69 87 LYS A C 1
ATOM 718 O O . LYS A 1 87 ? -5.062 -0.407 21.843 1.00 97.69 87 LYS A O 1
ATOM 723 N N . LYS A 1 88 ? -3.906 -1.199 20.081 1.00 98.31 88 LYS A N 1
ATOM 724 C CA . LYS A 1 88 ? -2.691 -0.389 20.280 1.00 98.31 88 LYS A CA 1
ATOM 725 C C . LYS A 1 88 ? -2.827 1.007 19.673 1.00 98.31 88 LYS A C 1
ATOM 727 O O . LYS A 1 88 ? -2.175 1.927 20.147 1.00 98.31 88 LYS A O 1
ATOM 732 N N . LEU A 1 89 ? -3.669 1.147 18.647 1.00 97.94 89 LEU A N 1
ATOM 733 C CA . LEU A 1 89 ? -4.044 2.423 18.037 1.00 97.94 89 LEU A CA 1
ATOM 734 C C . LEU A 1 89 ? -5.515 2.729 18.309 1.00 97.94 89 LEU A C 1
ATOM 736 O O . LEU A 1 89 ? -6.360 1.826 18.282 1.00 97.94 89 LEU A O 1
ATOM 740 N N . SER A 1 90 ? -5.832 4.006 18.530 1.00 98.00 90 SER A N 1
ATOM 741 C CA . SER A 1 90 ? -7.224 4.448 18.552 1.00 98.00 90 SER A CA 1
ATOM 742 C C . SER A 1 90 ? -7.840 4.361 17.151 1.00 98.00 90 SER A C 1
ATOM 744 O O . SER A 1 90 ? -7.145 4.369 16.135 1.00 98.00 90 SER A O 1
ATOM 746 N N . LYS A 1 91 ? -9.174 4.293 17.080 1.00 96.69 91 LYS A N 1
ATOM 747 C CA . LYS A 1 91 ? -9.903 4.179 15.807 1.00 96.69 91 LYS A CA 1
ATOM 748 C C . LYS A 1 91 ? -9.576 5.320 14.833 1.00 96.69 91 LYS A C 1
ATOM 750 O O . LYS A 1 91 ? -9.350 5.082 13.650 1.00 96.69 91 LYS A O 1
ATOM 755 N N . HIS A 1 92 ? -9.524 6.552 15.341 1.00 96.19 92 HIS A N 1
ATOM 756 C CA . HIS A 1 92 ? -9.243 7.734 14.529 1.00 96.19 92 HIS A CA 1
ATOM 757 C C . HIS A 1 92 ? -7.792 7.746 14.026 1.00 96.19 92 HIS A C 1
ATOM 759 O O . HIS A 1 92 ? -7.557 8.031 12.853 1.00 96.19 92 HIS A O 1
ATOM 765 N N . GLU A 1 93 ? -6.819 7.424 14.882 1.00 97.69 93 GLU A N 1
ATOM 766 C CA . GLU A 1 93 ? -5.408 7.352 14.475 1.00 97.69 93 GLU A CA 1
ATOM 767 C C . GLU A 1 93 ? -5.189 6.253 13.436 1.00 97.69 93 GLU A C 1
ATOM 769 O O . GLU A 1 93 ? -4.518 6.481 12.434 1.00 97.69 93 GLU A O 1
ATOM 774 N N . ALA A 1 94 ? -5.804 5.083 13.631 1.00 98.00 94 ALA A N 1
ATOM 775 C CA . ALA A 1 94 ? -5.712 3.977 12.687 1.00 98.00 94 ALA A CA 1
ATOM 776 C C . ALA A 1 94 ? -6.247 4.360 11.298 1.00 98.00 94 ALA A C 1
ATOM 778 O O . ALA A 1 94 ? -5.579 4.085 10.304 1.00 98.00 94 ALA A O 1
ATOM 779 N N . VAL A 1 95 ? -7.406 5.031 11.214 1.00 96.75 95 VAL A N 1
ATOM 780 C CA . VAL A 1 95 ? -7.939 5.519 9.928 1.00 96.75 95 VAL A CA 1
ATOM 781 C C . VAL A 1 95 ? -7.002 6.538 9.292 1.00 96.75 95 VAL A C 1
ATOM 783 O O . VAL A 1 95 ? -6.681 6.392 8.120 1.00 96.75 95 VAL A O 1
ATOM 786 N N . MET A 1 96 ? -6.528 7.524 10.054 1.00 97.00 96 MET A N 1
ATOM 787 C CA . MET A 1 96 ? -5.628 8.559 9.537 1.00 97.00 96 MET A CA 1
ATOM 788 C C . MET A 1 96 ? -4.332 7.959 8.967 1.00 97.00 96 MET A C 1
ATOM 790 O O . MET A 1 96 ? -3.899 8.331 7.878 1.00 97.00 96 MET A O 1
ATOM 794 N N . HIS A 1 97 ? -3.725 7.000 9.673 1.00 98.12 97 HIS A N 1
ATOM 795 C CA . HIS A 1 97 ? -2.533 6.308 9.184 1.00 98.12 97 HIS A CA 1
ATOM 796 C C . HIS A 1 97 ? -2.827 5.437 7.962 1.00 98.12 97 HIS A C 1
ATOM 798 O O . HIS A 1 97 ? -2.053 5.456 7.008 1.00 98.12 97 HIS A O 1
ATOM 804 N N . ALA A 1 98 ? -3.935 4.694 7.969 1.00 97.56 98 ALA A N 1
ATOM 805 C CA . ALA A 1 98 ? -4.315 3.853 6.841 1.00 97.56 98 ALA A CA 1
ATOM 806 C C . ALA A 1 98 ? -4.613 4.683 5.579 1.00 97.56 98 ALA A C 1
ATOM 808 O O . ALA A 1 98 ? -4.175 4.305 4.496 1.00 97.56 98 ALA A O 1
ATOM 809 N N . ASP A 1 99 ? -5.279 5.831 5.721 1.00 96.06 99 ASP A N 1
ATOM 810 C CA . ASP A 1 99 ? -5.546 6.762 4.620 1.00 96.06 99 ASP A CA 1
ATOM 811 C C . ASP A 1 99 ? -4.249 7.308 4.027 1.00 96.06 99 ASP A C 1
ATOM 813 O O . ASP A 1 99 ? -4.048 7.220 2.820 1.00 96.06 99 ASP A O 1
ATOM 817 N N . SER A 1 100 ? -3.316 7.758 4.871 1.00 97.50 100 SER A N 1
ATOM 818 C CA . SER A 1 100 ? -2.003 8.220 4.410 1.00 97.50 100 SER A CA 1
ATOM 819 C C . SER A 1 100 ? -1.229 7.129 3.654 1.00 97.50 100 SER A C 1
ATOM 821 O O . SER A 1 100 ? -0.585 7.401 2.640 1.00 97.50 100 SER A O 1
ATOM 823 N N . VAL A 1 101 ? -1.305 5.870 4.099 1.00 97.69 101 VAL A N 1
ATOM 824 C CA . VAL A 1 101 ? -0.685 4.740 3.387 1.00 97.69 101 VAL A CA 1
ATOM 825 C C . VAL A 1 101 ? -1.356 4.496 2.030 1.00 97.69 101 VAL A C 1
ATOM 827 O O . VAL A 1 101 ? -0.661 4.251 1.043 1.00 97.69 101 VAL A O 1
ATOM 830 N N . LEU A 1 102 ? -2.684 4.593 1.943 1.00 95.88 102 LEU A N 1
ATOM 831 C CA . LEU A 1 102 ? -3.414 4.436 0.681 1.00 95.88 102 LEU A CA 1
ATOM 832 C C . LEU A 1 102 ? -3.151 5.583 -0.301 1.00 95.88 102 LEU A C 1
ATOM 834 O O . LEU A 1 102 ? -2.982 5.325 -1.491 1.00 95.88 102 LEU A O 1
ATOM 838 N N . GLU A 1 103 ? -3.034 6.820 0.181 1.00 95.81 103 GLU A N 1
ATOM 839 C CA . GLU A 1 103 ? -2.596 7.963 -0.628 1.00 95.81 103 GLU A CA 1
ATOM 840 C C . GLU A 1 103 ? -1.210 7.706 -1.231 1.00 95.81 103 GLU A C 1
ATOM 842 O O . GLU A 1 103 ? -1.009 7.890 -2.433 1.00 95.81 103 GLU A O 1
ATOM 847 N N . ASN A 1 104 ? -0.270 7.186 -0.431 1.00 96.38 104 ASN A N 1
ATOM 848 C CA . ASN A 1 104 ? 1.057 6.809 -0.916 1.00 96.38 104 ASN A CA 1
ATOM 849 C C . ASN A 1 104 ? 1.001 5.686 -1.959 1.00 96.38 104 ASN A C 1
ATOM 851 O O . ASN A 1 104 ? 1.769 5.718 -2.917 1.00 96.38 104 ASN A O 1
ATOM 855 N N . ILE A 1 105 ? 0.102 4.708 -1.808 1.00 95.75 105 ILE A N 1
ATOM 856 C CA . ILE A 1 105 ? -0.115 3.659 -2.816 1.00 95.75 105 ILE A CA 1
ATOM 857 C C . ILE A 1 105 ? -0.631 4.271 -4.122 1.00 95.75 105 ILE A C 1
ATOM 859 O O . ILE A 1 105 ? -0.082 3.982 -5.186 1.00 95.75 105 ILE A O 1
ATOM 863 N N . CYS A 1 106 ? -1.632 5.151 -4.045 1.00 93.56 106 CYS A N 1
ATOM 864 C CA . CYS A 1 106 ? -2.172 5.867 -5.201 1.00 93.56 106 CYS A CA 1
ATOM 865 C C . CYS A 1 106 ? -1.097 6.720 -5.900 1.00 93.56 106 CYS A C 1
ATOM 867 O O . CYS A 1 106 ? -1.039 6.750 -7.129 1.00 93.56 106 CYS A O 1
ATOM 869 N N . ALA A 1 107 ? -0.194 7.348 -5.142 1.00 95.56 107 ALA A N 1
ATOM 870 C CA . ALA A 1 107 ? 0.879 8.183 -5.679 1.00 95.56 107 ALA A CA 1
ATOM 871 C C . ALA A 1 107 ? 1.953 7.413 -6.478 1.00 95.56 107 ALA A C 1
ATOM 873 O O . ALA A 1 107 ? 2.677 8.023 -7.264 1.00 95.56 107 ALA A O 1
ATOM 874 N N . ILE A 1 108 ? 2.076 6.088 -6.316 1.00 95.88 108 ILE A N 1
ATOM 875 C CA . ILE A 1 108 ? 3.045 5.282 -7.086 1.00 95.88 108 ILE A CA 1
ATOM 876 C C . ILE A 1 108 ? 2.644 5.200 -8.572 1.00 95.88 108 ILE A C 1
ATOM 878 O O . ILE A 1 108 ? 3.514 5.151 -9.451 1.00 95.88 108 ILE A O 1
ATOM 882 N N . GLY A 1 109 ? 1.338 5.231 -8.858 1.00 94.19 109 GLY A N 1
ATOM 883 C CA . GLY A 1 109 ? 0.780 5.172 -10.207 1.00 94.19 109 GLY A CA 1
ATOM 884 C C . GLY A 1 109 ? 0.715 3.755 -10.784 1.00 94.19 109 GLY A C 1
ATOM 885 O O . GLY A 1 109 ? 0.446 2.787 -10.076 1.00 94.19 109 GLY A O 1
ATOM 886 N N . LEU A 1 110 ? 0.922 3.640 -12.098 1.00 93.81 110 LEU A N 1
ATOM 887 C CA . LEU A 1 110 ? 0.840 2.370 -12.824 1.00 93.81 110 LEU A CA 1
ATOM 888 C C . LEU A 1 110 ? 2.039 1.460 -12.521 1.00 93.81 110 LEU A C 1
ATOM 890 O O . LEU A 1 110 ? 3.190 1.910 -12.537 1.00 93.81 110 LEU A O 1
ATOM 894 N N . ILE A 1 111 ? 1.746 0.180 -12.280 1.00 95.38 111 ILE A N 1
ATOM 895 C CA . ILE A 1 111 ? 2.710 -0.886 -11.983 1.00 95.38 111 ILE A CA 1
ATOM 896 C C . ILE A 1 111 ? 2.284 -2.152 -12.736 1.00 95.38 111 ILE A C 1
ATOM 898 O O . ILE A 1 111 ? 1.089 -2.420 -12.863 1.00 95.38 111 ILE A O 1
ATOM 902 N N . ASP A 1 112 ? 3.250 -2.949 -13.195 1.00 93.75 112 ASP A N 1
ATOM 903 C CA . ASP A 1 112 ? 2.994 -4.297 -13.715 1.00 93.75 112 ASP A CA 1
ATOM 904 C C . ASP A 1 112 ? 2.453 -5.228 -12.613 1.00 93.75 112 ASP A C 1
ATOM 906 O O . ASP A 1 112 ? 3.151 -5.549 -11.645 1.00 93.75 112 ASP A O 1
ATOM 910 N N . GLY A 1 113 ? 1.202 -5.666 -12.776 1.00 93.06 113 GLY A N 1
ATOM 911 C CA . GLY A 1 113 ? 0.495 -6.514 -11.821 1.00 93.06 113 GLY A CA 1
ATOM 912 C C . GLY A 1 113 ? 1.026 -7.946 -11.726 1.00 93.06 113 GLY A C 1
ATOM 913 O O . GLY A 1 113 ? 0.923 -8.550 -10.657 1.00 93.06 113 GLY A O 1
ATOM 914 N N . ASP A 1 114 ? 1.612 -8.502 -12.788 1.00 93.94 114 ASP A N 1
ATOM 915 C CA . ASP A 1 114 ? 2.097 -9.888 -12.786 1.00 93.94 114 ASP A CA 1
ATOM 916 C C . ASP A 1 114 ? 3.401 -10.004 -12.001 1.00 93.94 114 ASP A C 1
ATOM 918 O O . ASP A 1 114 ? 3.502 -10.793 -11.054 1.00 93.94 114 ASP A O 1
ATOM 922 N N . ALA A 1 115 ? 4.367 -9.141 -12.319 1.00 93.31 115 ALA A N 1
ATOM 923 C CA . ALA A 1 115 ? 5.614 -9.042 -11.573 1.00 93.31 115 ALA A CA 1
ATOM 924 C C . ALA A 1 115 ? 5.375 -8.627 -10.108 1.00 93.31 115 ALA A C 1
ATOM 926 O O . ALA A 1 115 ? 5.981 -9.189 -9.189 1.00 93.31 115 ALA A O 1
ATOM 927 N N . LEU A 1 116 ? 4.436 -7.706 -9.862 1.00 96.25 116 LEU A N 1
ATOM 928 C CA . LEU A 1 116 ? 4.079 -7.288 -8.507 1.00 96.25 116 LEU A CA 1
ATOM 929 C C . LEU A 1 116 ? 3.477 -8.432 -7.680 1.00 96.25 116 LEU A C 1
ATOM 931 O O . LEU A 1 116 ? 3.825 -8.577 -6.507 1.00 96.25 116 LEU A O 1
ATOM 935 N N . ARG A 1 117 ? 2.613 -9.272 -8.267 1.00 95.69 117 ARG A N 1
ATOM 936 C CA . ARG A 1 117 ? 2.048 -10.446 -7.577 1.00 95.69 117 ARG A CA 1
ATOM 937 C C . ARG A 1 117 ? 3.134 -11.412 -7.117 1.00 95.69 117 ARG A C 1
ATOM 939 O O . ARG A 1 117 ? 3.091 -11.864 -5.973 1.00 95.69 117 ARG A O 1
ATOM 946 N N . ALA A 1 118 ? 4.132 -11.680 -7.960 1.00 94.94 118 ALA A N 1
ATOM 947 C CA . ALA A 1 118 ? 5.276 -12.502 -7.572 1.00 94.94 118 ALA A CA 1
ATOM 948 C C . ALA A 1 118 ? 6.055 -11.879 -6.399 1.00 94.94 118 ALA A C 1
ATOM 950 O O . ALA A 1 118 ? 6.463 -12.589 -5.477 1.00 94.94 118 ALA A O 1
ATOM 951 N N . HIS A 1 119 ? 6.216 -10.552 -6.392 1.00 95.31 119 HIS A N 1
ATOM 952 C CA . HIS A 1 119 ? 6.889 -9.841 -5.306 1.00 95.31 119 HIS A CA 1
ATOM 953 C C . HIS A 1 119 ? 6.093 -9.909 -3.993 1.00 95.31 119 HIS A C 1
ATOM 955 O O . HIS A 1 119 ? 6.639 -10.281 -2.958 1.00 95.31 119 HIS A O 1
ATOM 961 N N . LEU A 1 120 ? 4.789 -9.633 -4.032 1.00 96.44 120 LEU A N 1
ATOM 962 C CA . LEU A 1 120 ? 3.897 -9.702 -2.870 1.00 96.44 120 LEU A CA 1
ATOM 963 C C . LEU A 1 120 ? 3.850 -11.103 -2.252 1.00 96.44 120 LEU A C 1
ATOM 965 O O . LEU A 1 120 ? 3.878 -11.237 -1.027 1.00 96.44 120 LEU A O 1
ATOM 969 N N . LEU A 1 121 ? 3.856 -12.149 -3.084 1.00 97.19 121 LEU A N 1
ATOM 970 C CA . LEU A 1 121 ? 3.854 -13.532 -2.615 1.00 97.19 121 LEU A CA 1
ATOM 971 C C . LEU A 1 121 ? 5.096 -13.858 -1.770 1.00 97.19 121 LEU A C 1
ATOM 973 O O . LEU A 1 121 ? 4.983 -14.551 -0.761 1.00 97.19 121 LEU A O 1
ATOM 977 N N . ARG A 1 122 ? 6.268 -13.294 -2.106 1.00 96.56 122 ARG A N 1
ATOM 978 C CA . ARG A 1 122 ? 7.496 -13.440 -1.295 1.00 96.56 122 ARG A CA 1
ATOM 979 C C . ARG A 1 122 ? 7.371 -12.827 0.101 1.00 96.56 122 ARG A C 1
ATOM 981 O O . ARG A 1 122 ? 8.084 -13.247 1.006 1.00 96.56 122 ARG A O 1
ATOM 988 N N . HIS A 1 123 ? 6.471 -11.861 0.272 1.00 96.38 123 HIS A N 1
ATOM 989 C CA . HIS A 1 123 ? 6.155 -11.228 1.552 1.00 96.38 123 HIS A CA 1
ATOM 990 C C . HIS A 1 123 ? 4.931 -11.846 2.249 1.00 96.38 123 HIS A C 1
ATOM 992 O O . HIS A 1 123 ? 4.509 -11.339 3.283 1.00 96.38 123 HIS A O 1
ATOM 998 N N . GLY A 1 124 ? 4.362 -12.931 1.710 1.00 97.12 124 GLY A N 1
ATOM 999 C CA . GLY A 1 124 ? 3.186 -13.596 2.278 1.00 97.12 124 GLY A CA 1
ATOM 1000 C C . GLY A 1 124 ? 1.850 -12.926 1.941 1.00 97.12 124 GLY A C 1
ATOM 1001 O O . GLY A 1 124 ? 0.844 -13.240 2.570 1.00 97.12 124 GLY A O 1
ATOM 1002 N N . PHE A 1 125 ? 1.817 -12.020 0.958 1.00 96.50 125 PHE A N 1
ATOM 1003 C CA . PHE A 1 125 ? 0.597 -11.340 0.511 1.00 96.50 125 PHE A CA 1
ATOM 1004 C C . PHE A 1 125 ? 0.049 -11.966 -0.772 1.00 96.50 125 PHE A C 1
ATOM 1006 O O . PHE A 1 125 ? 0.219 -11.437 -1.875 1.00 96.50 125 PHE A O 1
ATOM 1013 N N . ASP A 1 126 ? -0.647 -13.088 -0.625 1.00 96.12 126 ASP A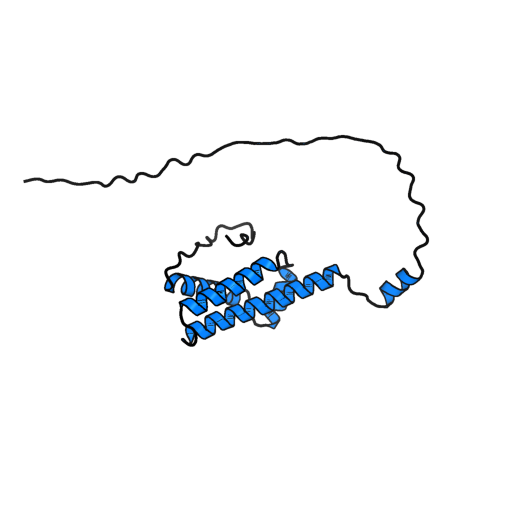 N 1
ATOM 1014 C CA . ASP A 1 126 ? -1.440 -13.658 -1.710 1.00 96.12 126 ASP A CA 1
ATOM 1015 C C . ASP A 1 126 ? -2.726 -12.844 -1.971 1.00 96.12 126 ASP A C 1
ATOM 1017 O O . ASP A 1 126 ? -3.044 -11.862 -1.290 1.00 96.12 126 ASP A O 1
ATOM 1021 N N . ASP A 1 127 ? -3.470 -13.221 -3.010 1.00 93.50 127 ASP A N 1
ATOM 1022 C CA . ASP A 1 127 ? -4.691 -12.513 -3.408 1.00 93.50 127 ASP A CA 1
ATOM 1023 C C . ASP A 1 127 ? -5.775 -12.579 -2.312 1.00 93.50 127 ASP A C 1
ATOM 1025 O O . ASP A 1 127 ? -6.534 -11.621 -2.120 1.00 93.50 127 ASP A O 1
ATOM 1029 N N . ALA A 1 128 ? -5.815 -13.677 -1.550 1.00 95.19 128 ALA A N 1
ATOM 1030 C CA . ALA A 1 128 ? -6.735 -13.859 -0.432 1.00 95.19 128 ALA A CA 1
ATOM 1031 C C . ALA A 1 128 ? -6.408 -12.906 0.726 1.00 95.19 128 ALA A C 1
ATOM 1033 O O . ALA A 1 128 ? -7.303 -12.214 1.215 1.00 95.19 128 ALA A O 1
ATOM 1034 N N . ARG A 1 129 ? -5.133 -12.796 1.112 1.00 96.31 129 ARG A N 1
ATOM 1035 C CA . ARG A 1 129 ? -4.658 -11.907 2.173 1.00 96.31 129 ARG A CA 1
ATOM 1036 C C . ARG A 1 129 ? -4.855 -10.443 1.817 1.00 96.31 129 ARG A C 1
ATOM 1038 O O . ARG A 1 129 ? -5.269 -9.664 2.669 1.00 96.31 129 ARG A O 1
ATOM 1045 N N . ARG A 1 130 ? -4.623 -10.051 0.560 1.00 95.31 130 ARG A N 1
ATOM 1046 C CA . ARG A 1 130 ? -4.915 -8.677 0.111 1.00 95.31 130 ARG A CA 1
ATOM 1047 C C . ARG A 1 130 ? -6.411 -8.368 0.165 1.00 95.31 130 ARG A C 1
ATOM 1049 O O . ARG A 1 130 ? -6.792 -7.287 0.606 1.00 95.31 130 ARG A O 1
ATOM 1056 N N . SER A 1 131 ? -7.252 -9.333 -0.209 1.00 93.69 131 SER A N 1
ATOM 1057 C CA . SER A 1 131 ? -8.710 -9.206 -0.092 1.00 93.69 131 SER A CA 1
ATOM 1058 C C . SER A 1 131 ? -9.168 -9.105 1.368 1.00 93.69 131 SER A C 1
ATOM 1060 O O . SER A 1 131 ? -10.066 -8.327 1.682 1.00 93.69 131 SER A O 1
ATOM 1062 N N . GLU A 1 132 ? -8.562 -9.876 2.274 1.00 96.00 132 GLU A N 1
ATOM 1063 C CA . GLU A 1 132 ? -8.808 -9.785 3.717 1.00 96.00 132 GLU A CA 1
ATOM 1064 C C . GLU A 1 132 ? -8.400 -8.412 4.262 1.00 96.00 132 GLU A C 1
ATOM 1066 O O . GLU A 1 132 ? -9.200 -7.760 4.929 1.00 96.00 132 GLU A O 1
ATOM 1071 N N . LEU A 1 133 ? -7.201 -7.937 3.914 1.00 96.31 133 LEU A N 1
ATOM 1072 C CA . LEU A 1 133 ? -6.693 -6.634 4.337 1.00 96.31 133 LEU A CA 1
ATOM 1073 C C . LEU A 1 133 ? -7.618 -5.491 3.898 1.00 96.31 133 LEU A C 1
ATOM 1075 O O . LEU A 1 133 ? -7.927 -4.607 4.697 1.00 96.31 133 LEU A O 1
ATOM 1079 N N . GLN A 1 134 ? -8.121 -5.546 2.660 1.00 94.94 134 GLN A N 1
ATOM 1080 C CA . GLN A 1 134 ? -9.113 -4.593 2.165 1.00 94.94 134 GLN A CA 1
ATOM 1081 C C . GLN A 1 134 ? -10.390 -4.615 3.018 1.00 94.94 134 GLN A C 1
ATOM 1083 O O . GLN A 1 134 ? -10.835 -3.565 3.480 1.00 94.94 134 GLN A O 1
ATOM 1088 N N . ARG A 1 135 ? -10.960 -5.798 3.289 1.00 94.81 135 ARG A N 1
ATOM 1089 C CA . ARG A 1 135 ? -12.166 -5.925 4.131 1.00 94.81 135 ARG A CA 1
ATOM 1090 C C . ARG A 1 135 ? -11.940 -5.392 5.545 1.00 94.81 135 ARG A C 1
ATOM 1092 O O . ARG A 1 135 ? -12.832 -4.755 6.105 1.00 94.81 135 ARG A O 1
ATOM 1099 N N . SER A 1 136 ? -10.766 -5.630 6.123 1.00 96.12 136 SER A N 1
ATOM 1100 C CA . SER A 1 136 ? -10.417 -5.125 7.453 1.00 96.12 136 SER A CA 1
ATOM 1101 C C . SER A 1 136 ? -10.314 -3.600 7.474 1.00 96.12 136 SER A C 1
ATOM 1103 O O . SER A 1 136 ? -10.846 -2.970 8.387 1.00 96.12 136 SER A O 1
ATOM 1105 N N . TYR A 1 137 ? -9.722 -2.989 6.445 1.00 95.69 137 TYR A N 1
ATOM 1106 C CA . TYR A 1 137 ? -9.709 -1.533 6.293 1.00 95.69 137 TYR A CA 1
ATOM 1107 C C . TYR A 1 137 ? -11.123 -0.947 6.114 1.00 95.69 137 TYR A C 1
ATOM 1109 O O . TYR A 1 137 ? -11.479 0.037 6.764 1.00 95.69 137 TYR A O 1
ATOM 1117 N N . GLU A 1 138 ? -11.975 -1.577 5.302 1.00 94.62 138 GLU A N 1
ATOM 1118 C CA . GLU A 1 138 ? -13.382 -1.180 5.159 1.00 94.62 138 GLU A CA 1
ATOM 1119 C C . GLU A 1 138 ? -14.136 -1.269 6.499 1.00 94.62 138 GLU A C 1
ATOM 1121 O O . GLU A 1 138 ? -14.919 -0.380 6.847 1.00 94.62 138 GLU A O 1
ATOM 1126 N N . SER A 1 139 ? -13.877 -2.315 7.291 1.00 95.38 139 SER A N 1
ATOM 1127 C CA . SER A 1 139 ? -14.436 -2.453 8.639 1.00 95.38 139 SER A CA 1
ATOM 1128 C C . SER A 1 139 ? -13.964 -1.331 9.563 1.00 95.38 139 SER A C 1
ATOM 1130 O O . SER A 1 139 ? -14.786 -0.714 10.242 1.00 95.38 139 SER A O 1
ATOM 1132 N N . LEU A 1 140 ? -12.666 -1.015 9.544 1.00 95.50 140 LEU A N 1
ATOM 1133 C CA . LEU A 1 140 ? -12.079 0.093 10.297 1.00 95.50 140 LEU A CA 1
ATOM 1134 C C . LEU A 1 140 ? -12.761 1.430 9.947 1.00 95.50 140 LEU A C 1
ATOM 1136 O O . LEU A 1 140 ? -13.176 2.168 10.841 1.00 95.50 140 LEU A O 1
ATOM 1140 N N . LYS A 1 141 ? -12.956 1.726 8.656 1.00 95.00 141 LYS A N 1
ATOM 1141 C CA . LYS A 1 141 ? -13.673 2.931 8.203 1.00 95.00 141 LYS A CA 1
ATOM 1142 C C . LYS A 1 141 ? -15.115 2.975 8.706 1.00 95.00 141 LYS A C 1
ATOM 1144 O O . LYS A 1 141 ? -15.546 4.012 9.217 1.00 95.00 141 LYS A O 1
ATOM 1149 N N . ARG A 1 142 ? -15.839 1.854 8.612 1.00 94.94 142 ARG A N 1
ATOM 1150 C CA . ARG A 1 142 ? -17.229 1.734 9.080 1.00 94.94 142 ARG A CA 1
ATOM 1151 C C . ARG A 1 142 ? -17.343 1.968 10.584 1.00 94.94 142 ARG A C 1
ATOM 1153 O O . ARG A 1 142 ? -18.259 2.651 11.032 1.00 94.94 142 ARG A O 1
ATOM 1160 N N . GLU A 1 143 ? -16.397 1.452 11.362 1.00 95.12 143 GLU A N 1
ATOM 1161 C CA . GLU A 1 143 ? -16.348 1.653 12.811 1.00 95.12 143 GLU A CA 1
ATOM 1162 C C . GLU A 1 143 ? -16.064 3.096 13.238 1.00 95.12 143 GLU A C 1
ATOM 1164 O O . GLU A 1 143 ? -16.400 3.469 14.365 1.00 95.12 143 GLU A O 1
ATOM 1169 N N . CYS A 1 144 ? -15.466 3.898 12.358 1.00 93.44 144 CYS A N 1
ATOM 1170 C CA . CYS A 1 144 ? -15.287 5.337 12.539 1.00 93.44 144 CYS A CA 1
ATOM 1171 C C . CYS A 1 144 ? -16.479 6.165 12.035 1.00 93.44 144 CYS A C 1
ATOM 1173 O O . CYS A 1 144 ? -16.423 7.389 12.080 1.00 93.44 144 CYS A O 1
ATOM 1175 N N . GLY A 1 145 ? -17.544 5.525 11.539 1.00 93.06 145 GLY A N 1
ATOM 1176 C CA . GLY A 1 145 ? -18.704 6.213 10.970 1.00 93.06 145 GLY A CA 1
ATOM 1177 C C . GLY A 1 145 ? -18.471 6.780 9.567 1.00 93.06 145 GLY A C 1
ATOM 1178 O O . GLY A 1 145 ? -19.325 7.502 9.055 1.00 93.06 145 GLY A O 1
ATOM 1179 N N . HIS A 1 146 ? -17.350 6.450 8.916 1.00 89.81 146 HIS A N 1
ATOM 1180 C CA . HIS A 1 146 ? -17.122 6.837 7.528 1.00 89.81 146 HIS A CA 1
ATOM 1181 C C . HIS A 1 146 ? -17.945 5.948 6.591 1.00 89.81 146 HIS A C 1
ATOM 1183 O O . HIS A 1 146 ? -18.019 4.726 6.756 1.00 89.81 146 HIS A O 1
ATOM 1189 N N . ARG A 1 147 ? -18.553 6.563 5.572 1.00 85.56 147 ARG A N 1
ATOM 1190 C CA . ARG A 1 147 ? -19.273 5.836 4.525 1.00 85.56 147 ARG A CA 1
ATOM 1191 C C . ARG A 1 147 ? -18.255 5.148 3.618 1.00 85.56 147 ARG A C 1
ATOM 1193 O O . ARG A 1 147 ? -17.461 5.816 2.967 1.00 85.56 147 ARG A O 1
ATOM 1200 N N . VAL A 1 148 ? -18.283 3.821 3.585 1.00 81.69 148 VAL A N 1
ATOM 1201 C CA . VAL A 1 148 ? -17.397 3.023 2.731 1.00 81.69 148 VAL A CA 1
ATOM 1202 C C . VAL A 1 148 ? -18.043 2.880 1.350 1.00 81.69 148 VAL A C 1
ATOM 1204 O O . VAL A 1 148 ? -19.182 2.405 1.280 1.00 81.69 148 VAL A O 1
ATOM 1207 N N . PRO A 1 149 ? -17.371 3.282 0.256 1.00 74.69 149 PRO A N 1
ATOM 1208 C CA . PRO A 1 149 ? -17.825 2.971 -1.092 1.00 74.69 149 PRO A CA 1
ATOM 1209 C C . PRO A 1 149 ? -17.905 1.452 -1.262 1.00 74.69 149 PRO A C 1
ATOM 1211 O O . PRO A 1 149 ? -16.933 0.741 -1.021 1.00 74.69 149 PRO A O 1
ATOM 1214 N N . HIS A 1 150 ? -19.063 0.934 -1.665 1.00 68.38 150 HIS A N 1
ATOM 1215 C CA . HIS A 1 150 ? -19.167 -0.474 -2.023 1.00 68.38 150 HIS A CA 1
ATOM 1216 C C . HIS A 1 150 ? -18.497 -0.684 -3.381 1.00 68.38 150 HIS A C 1
ATOM 1218 O O . HIS A 1 150 ? -19.057 -0.312 -4.412 1.00 68.38 150 HIS A O 1
ATOM 1224 N N . PHE A 1 151 ? -17.318 -1.302 -3.386 1.00 65.44 151 PHE A N 1
ATOM 1225 C CA . PHE A 1 151 ? -16.693 -1.805 -4.607 1.00 65.44 151 PHE A CA 1
ATOM 1226 C C . PHE A 1 151 ? -17.482 -3.035 -5.083 1.00 65.44 151 PHE A C 1
ATOM 1228 O O . PHE A 1 151 ? -17.181 -4.176 -4.735 1.00 65.44 151 PHE A O 1
ATOM 1235 N N . GLY A 1 152 ? -18.584 -2.792 -5.796 1.00 53.62 152 GLY A N 1
ATOM 1236 C CA . GLY A 1 152 ? -19.456 -3.840 -6.318 1.00 53.62 152 GLY A CA 1
ATOM 1237 C C . GLY A 1 152 ? -18.714 -4.750 -7.298 1.00 53.62 152 GLY A C 1
ATOM 1238 O O . GLY A 1 152 ? -17.990 -4.269 -8.166 1.00 53.62 152 GLY A O 1
ATOM 1239 N N . SER A 1 153 ? -18.913 -6.067 -7.171 1.00 55.41 153 SER A N 1
ATOM 1240 C CA . SER A 1 153 ? -18.342 -7.130 -8.022 1.00 55.41 153 SER A CA 1
ATOM 1241 C C . SER A 1 153 ? -18.906 -7.149 -9.451 1.00 55.41 153 SER A C 1
ATOM 1243 O O . SER A 1 153 ? -19.249 -8.205 -9.983 1.00 55.41 153 SER A O 1
ATOM 1245 N N . HIS A 1 154 ? -19.050 -5.991 -10.084 1.00 53.31 154 HIS A N 1
ATOM 1246 C CA . HIS A 1 154 ? -19.473 -5.903 -11.473 1.00 53.31 154 HIS A CA 1
ATOM 1247 C C . HIS A 1 154 ? -18.235 -6.148 -12.336 1.00 53.31 154 HIS A C 1
ATOM 1249 O O . HIS A 1 154 ? -17.302 -5.350 -12.353 1.00 53.31 154 HIS A O 1
ATOM 1255 N N . GLY A 1 155 ? -18.187 -7.332 -12.948 1.00 51.62 155 GLY A N 1
ATOM 1256 C CA . GLY A 1 155 ? -17.044 -7.811 -13.711 1.00 51.62 155 GLY A CA 1
ATOM 1257 C C . GLY A 1 155 ? -16.633 -6.881 -14.853 1.00 51.62 155 GLY A C 1
ATOM 1258 O O . GLY A 1 155 ? -17.412 -6.063 -15.341 1.00 51.62 155 GLY A O 1
ATOM 1259 N N . THR A 1 156 ? -15.400 -7.102 -15.315 1.00 45.91 156 THR A N 1
ATOM 1260 C CA . THR A 1 156 ? -14.751 -6.473 -16.478 1.00 45.91 156 THR A CA 1
ATOM 1261 C C . THR A 1 156 ? -14.410 -4.992 -16.325 1.00 45.91 156 THR A C 1
ATOM 1263 O O . THR A 1 156 ? -15.043 -4.121 -16.906 1.00 45.91 156 THR A O 1
ATOM 1266 N N . THR A 1 157 ? -13.344 -4.727 -15.567 1.00 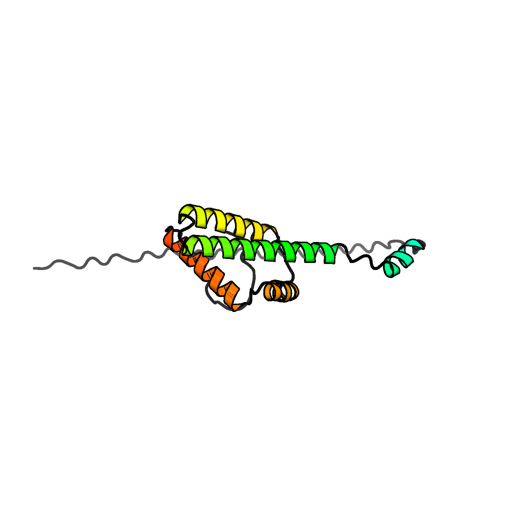42.84 157 THR A N 1
ATOM 1267 C CA . THR A 1 157 ? -12.122 -3.982 -15.953 1.00 42.84 157 THR A CA 1
ATOM 1268 C C . THR A 1 157 ? -11.492 -3.498 -14.649 1.00 42.84 157 THR A C 1
ATOM 1270 O O . THR A 1 157 ? -12.104 -2.725 -13.919 1.00 42.84 157 THR A O 1
ATOM 1273 N N . ILE A 1 158 ? -10.284 -3.967 -14.319 1.00 44.00 158 ILE A N 1
ATOM 1274 C CA . ILE A 1 158 ? -9.523 -3.471 -13.161 1.00 44.00 158 ILE A CA 1
ATOM 1275 C C . ILE A 1 158 ? -8.934 -2.112 -13.557 1.00 44.00 158 ILE A C 1
ATOM 1277 O O . ILE A 1 158 ? -7.733 -1.957 -13.742 1.00 44.00 158 ILE A O 1
ATOM 1281 N N . SER A 1 159 ? -9.789 -1.112 -13.753 1.00 41.41 159 SER A N 1
ATOM 1282 C CA . SER A 1 159 ? -9.366 0.259 -13.529 1.00 41.41 159 SER A CA 1
ATOM 1283 C C . SER A 1 159 ? -9.323 0.391 -12.019 1.00 41.41 159 SER A C 1
ATOM 1285 O O . SER A 1 159 ? -10.380 0.383 -11.390 1.00 41.41 159 SER A O 1
ATOM 1287 N N . VAL A 1 160 ? -8.130 0.444 -11.427 1.00 46.00 160 VAL A N 1
ATOM 1288 C CA . VAL A 1 160 ? -7.994 0.951 -10.059 1.00 46.00 160 VAL A CA 1
ATOM 1289 C C . VAL A 1 160 ? -8.653 2.328 -10.108 1.00 46.00 160 VAL A C 1
ATOM 1291 O O . VAL A 1 160 ? -8.132 3.183 -10.830 1.00 46.00 160 VAL A O 1
ATOM 1294 N N . PRO A 1 161 ? -9.836 2.545 -9.499 1.00 42.91 161 PRO A N 1
ATOM 1295 C CA . PRO A 1 161 ? -10.428 3.865 -9.500 1.00 42.91 161 PRO A CA 1
ATOM 1296 C C . PRO A 1 161 ? -9.425 4.709 -8.734 1.00 42.91 161 PRO A C 1
ATOM 1298 O O . PRO A 1 161 ? -9.185 4.467 -7.550 1.00 42.91 161 PRO A O 1
ATOM 1301 N N . LEU A 1 162 ? -8.744 5.592 -9.463 1.00 42.06 162 LEU A N 1
ATOM 1302 C CA . LEU A 1 162 ? -7.852 6.585 -8.895 1.00 42.06 162 LEU A CA 1
ATOM 1303 C C . LEU A 1 162 ? -8.607 7.217 -7.726 1.00 42.06 162 LEU A C 1
ATOM 1305 O O . LEU A 1 162 ? -9.743 7.657 -7.909 1.00 42.06 162 LEU A O 1
ATOM 1309 N N . CYS A 1 163 ? -7.995 7.121 -6.544 1.00 41.22 163 CYS A N 1
ATOM 1310 C CA . CYS A 1 163 ? -8.458 7.655 -5.271 1.00 41.22 163 CYS A CA 1
ATOM 1311 C C . CYS A 1 163 ? -9.421 8.847 -5.462 1.00 41.22 163 CYS A C 1
ATOM 1313 O O . CYS A 1 163 ? -9.022 9.874 -6.011 1.00 41.22 163 CYS A O 1
ATOM 1315 N N . CYS A 1 164 ? -10.685 8.670 -5.062 1.00 39.53 164 CYS A N 1
ATOM 1316 C CA . CYS A 1 164 ? -11.670 9.749 -4.954 1.00 39.53 164 CYS A CA 1
ATOM 1317 C C . CYS A 1 164 ? -11.553 10.422 -3.589 1.00 39.53 164 CYS A C 1
ATOM 1319 O O . CYS A 1 164 ? -11.388 9.667 -2.601 1.00 39.53 164 CYS A O 1
#

Organism: NCBI:txid2562237

pLDDT: mean 79.52, std 19.32, range [39.53, 98.38]